Protein AF-A0A699RCR9-F1 (afdb_monomer)

Foldseek 3Di:
DEEDEAQVRCCVQQVDGPCVCVVVVVPPPPPPDDDPSVVVPPPADKDFDWDDDPVCVVVVPPYIYTPDMDSDPVVRVVVVVVPDDDPPPPPPDDDDDDDDDDDDDDD

Organism: Tanacetum cinerariifolium (NCBI:txid118510)

pLDDT: mean 73.93, std 22.34, range [32.69, 96.12]

Structure (mmCIF, N/CA/C/O backbone):
data_AF-A0A699RCR9-F1
#
_entry.id   AF-A0A699RCR9-F1
#
loop_
_atom_site.group_PDB
_atom_site.id
_atom_site.type_symbol
_atom_site.label_atom_id
_atom_site.label_alt_id
_atom_site.label_comp_id
_atom_site.label_asym_id
_atom_site.label_entity_id
_atom_site.label_seq_id
_atom_site.pdbx_PDB_ins_co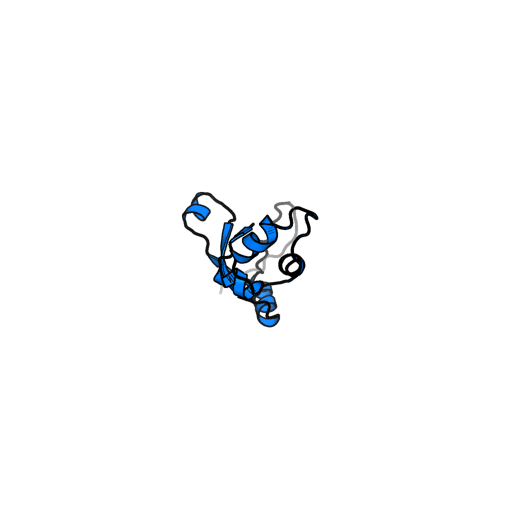de
_atom_site.Cartn_x
_atom_site.Cartn_y
_atom_site.Cartn_z
_atom_sit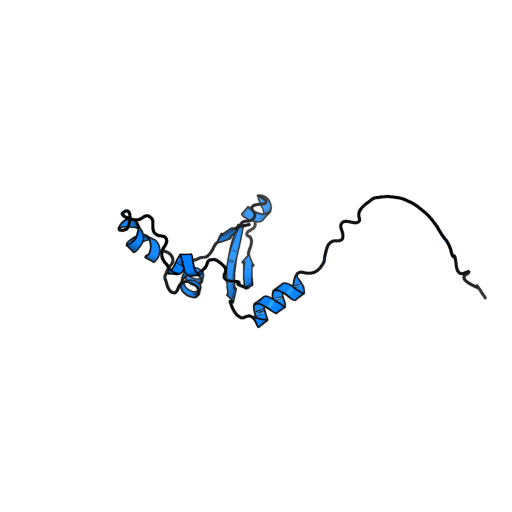e.occupancy
_atom_site.B_iso_or_equiv
_atom_site.auth_seq_id
_atom_site.auth_comp_id
_atom_site.auth_asym_id
_atom_site.auth_atom_id
_atom_site.pdbx_PDB_model_num
ATOM 1 N N . MET A 1 1 ? 12.680 2.308 4.485 1.00 81.31 1 MET A N 1
ATOM 2 C CA . MET A 1 1 ? 11.863 1.666 3.432 1.00 81.31 1 MET A CA 1
ATOM 3 C C . MET A 1 1 ? 10.592 2.474 3.284 1.00 81.31 1 MET A C 1
ATOM 5 O O . MET A 1 1 ? 10.076 2.919 4.304 1.00 81.31 1 MET A O 1
ATOM 9 N N . SER A 1 2 ? 10.122 2.694 2.062 1.00 91.31 2 SER A N 1
ATOM 10 C CA . SER A 1 2 ? 8.887 3.435 1.791 1.00 91.31 2 SER A CA 1
ATOM 11 C C . SER A 1 2 ? 7.931 2.610 0.936 1.00 91.31 2 SER A C 1
ATOM 13 O O . SER A 1 2 ? 8.348 1.797 0.109 1.00 91.31 2 SER A O 1
ATOM 15 N N . LEU A 1 3 ? 6.635 2.824 1.161 1.00 93.81 3 LEU A N 1
ATOM 16 C CA . LEU A 1 3 ? 5.557 2.229 0.385 1.00 93.81 3 LEU A CA 1
ATOM 17 C C . LEU A 1 3 ? 4.836 3.326 -0.396 1.00 93.81 3 LEU A C 1
ATOM 19 O O . LEU A 1 3 ? 4.471 4.357 0.166 1.00 93.81 3 LEU A O 1
ATOM 23 N N . SER A 1 4 ? 4.607 3.079 -1.678 1.00 93.19 4 SER A N 1
ATOM 24 C CA . SER A 1 4 ? 3.794 3.914 -2.553 1.00 93.19 4 SER A CA 1
ATOM 25 C C . SER A 1 4 ? 2.400 3.303 -2.663 1.00 93.19 4 SER A C 1
ATOM 27 O O . SER A 1 4 ? 2.248 2.166 -3.116 1.00 93.19 4 SER A O 1
ATOM 29 N N . LEU A 1 5 ? 1.389 4.056 -2.227 1.00 92.19 5 LEU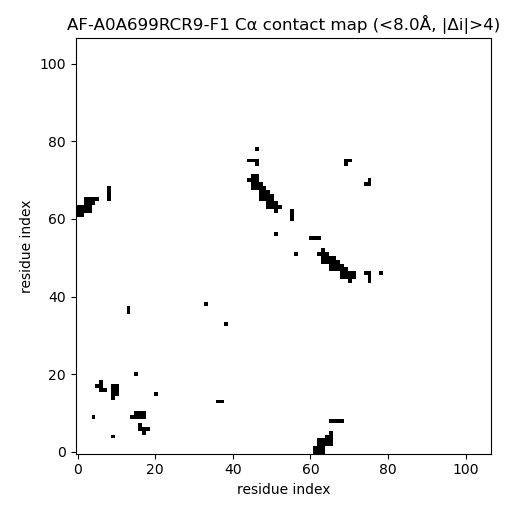 A N 1
ATOM 30 C CA . LEU A 1 5 ? -0.021 3.694 -2.357 1.00 92.19 5 LEU A CA 1
ATOM 31 C C . LEU A 1 5 ? -0.652 4.521 -3.478 1.00 92.19 5 LEU A C 1
ATOM 33 O O . LEU A 1 5 ? -0.497 5.743 -3.513 1.00 92.19 5 LEU A O 1
ATOM 37 N N . PHE A 1 6 ? -1.388 3.857 -4.365 1.00 91.00 6 PHE A N 1
ATOM 38 C CA . PHE A 1 6 ? -2.150 4.510 -5.424 1.00 91.00 6 PHE A CA 1
ATOM 39 C C . PHE A 1 6 ? -3.613 4.702 -5.019 1.00 91.00 6 PHE A C 1
ATOM 41 O O . PHE A 1 6 ? -4.041 4.313 -3.934 1.00 91.00 6 PHE A O 1
ATOM 48 N N . ASN A 1 7 ? -4.388 5.363 -5.880 1.00 91.00 7 ASN A N 1
ATOM 49 C CA . ASN A 1 7 ? -5.724 5.855 -5.550 1.00 91.00 7 ASN A CA 1
ATOM 50 C C . ASN A 1 7 ? -6.659 4.788 -4.960 1.00 91.00 7 ASN A C 1
ATOM 52 O O . ASN A 1 7 ? -7.349 5.067 -3.983 1.00 91.00 7 ASN A O 1
ATOM 56 N N . AS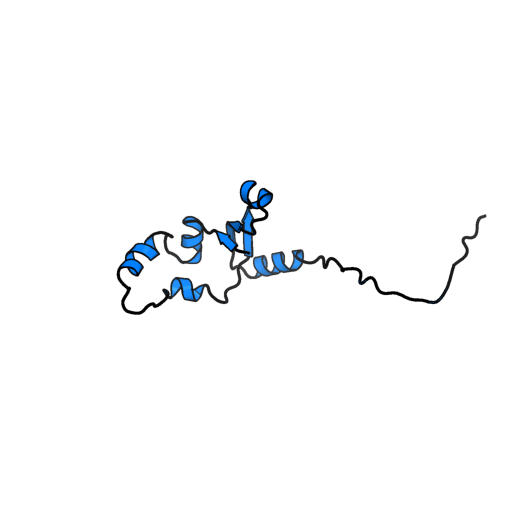N A 1 8 ? -6.659 3.584 -5.529 1.00 91.50 8 ASN A N 1
ATOM 57 C CA . ASN A 1 8 ? -7.508 2.485 -5.074 1.00 91.50 8 ASN A CA 1
ATOM 58 C C . ASN A 1 8 ? -7.115 2.025 -3.661 1.00 91.50 8 ASN A C 1
ATOM 60 O O . ASN A 1 8 ? -7.976 1.767 -2.821 1.00 91.50 8 ASN A O 1
ATOM 64 N N . GLU A 1 9 ? -5.817 2.013 -3.369 1.00 91.38 9 GLU A N 1
ATOM 65 C CA . GLU A 1 9 ? -5.268 1.538 -2.101 1.00 91.38 9 GLU A CA 1
ATOM 66 C C . GLU A 1 9 ? -5.517 2.578 -1.009 1.00 91.38 9 GLU A C 1
ATOM 68 O O . GLU A 1 9 ? -5.939 2.235 0.094 1.00 91.38 9 GLU A O 1
ATOM 73 N N . VAL A 1 10 ? -5.345 3.863 -1.336 1.00 89.75 10 VAL A N 1
ATOM 74 C CA . VAL A 1 10 ? -5.702 4.978 -0.448 1.00 89.75 10 VAL A CA 1
ATOM 75 C C . VAL A 1 10 ? -7.202 4.981 -0.165 1.00 89.75 10 VAL A C 1
ATOM 77 O O . VAL A 1 10 ? -7.607 5.119 0.988 1.00 89.75 10 VAL A O 1
ATOM 80 N N . GLN A 1 11 ? -8.036 4.764 -1.184 1.00 90.06 11 GLN A N 1
ATOM 81 C CA . GLN A 1 11 ? -9.484 4.697 -1.011 1.00 90.06 11 GLN A CA 1
ATOM 82 C C . GLN A 1 11 ? -9.899 3.534 -0.114 1.00 90.06 11 GLN A C 1
ATOM 84 O O . GLN A 1 11 ? -10.729 3.724 0.771 1.00 90.06 11 GLN A O 1
ATOM 89 N N . ALA A 1 12 ? -9.313 2.353 -0.299 1.00 89.00 12 ALA A N 1
ATOM 90 C CA . ALA A 1 12 ? -9.602 1.204 0.548 1.00 89.00 12 ALA A CA 1
ATOM 91 C C . ALA A 1 12 ? -9.131 1.412 1.999 1.00 89.00 12 ALA A C 1
ATOM 93 O O . ALA A 1 12 ? -9.751 0.886 2.919 1.00 89.00 12 ALA A O 1
ATOM 94 N N . MET A 1 13 ? -8.042 2.158 2.217 1.00 88.12 13 MET A N 1
ATOM 95 C CA . MET A 1 13 ? -7.439 2.332 3.544 1.00 88.12 13 MET A CA 1
ATOM 96 C C . MET A 1 13 ? -8.051 3.493 4.338 1.00 88.12 13 MET A C 1
ATOM 98 O O . MET A 1 13 ? -8.226 3.396 5.548 1.00 88.12 13 MET A O 1
ATOM 102 N N . VAL A 1 14 ? -8.369 4.592 3.656 1.00 86.19 14 VAL A N 1
ATOM 103 C CA . VAL A 1 14 ? -8.753 5.881 4.261 1.00 86.19 14 VAL A CA 1
ATOM 104 C C . VAL A 1 14 ? -10.206 6.249 3.920 1.00 86.19 14 VAL A C 1
ATOM 106 O O . VAL A 1 14 ? -10.740 7.242 4.406 1.00 86.19 14 VAL A O 1
ATOM 109 N N . GLY A 1 15 ? -10.873 5.478 3.054 1.00 85.00 15 GLY A N 1
ATOM 110 C CA . GLY A 1 15 ? -12.239 5.758 2.595 1.00 85.00 15 GLY A CA 1
ATOM 111 C C . GLY A 1 15 ? -12.351 6.983 1.680 1.00 85.00 15 GLY A C 1
ATOM 112 O O . GLY A 1 15 ? -13.455 7.451 1.403 1.00 85.00 15 GLY A O 1
ATOM 113 N N . ARG A 1 16 ? -11.221 7.534 1.217 1.00 82.00 16 ARG A N 1
ATOM 114 C CA . ARG A 1 16 ? -11.148 8.745 0.387 1.00 82.00 16 ARG A CA 1
ATOM 115 C C . ARG A 1 16 ? -10.208 8.542 -0.792 1.00 82.00 16 ARG A C 1
ATOM 117 O O . ARG A 1 16 ? -9.194 7.867 -0.672 1.00 82.00 16 ARG A O 1
ATOM 124 N N . PHE A 1 17 ? -10.510 9.177 -1.920 1.00 84.81 17 PHE A N 1
ATOM 125 C CA . PHE A 1 17 ? -9.600 9.160 -3.066 1.00 84.81 17 PHE A CA 1
ATOM 126 C C . PHE A 1 17 ? -8.338 9.976 -2.777 1.00 84.81 17 PHE A C 1
ATOM 128 O O . PHE A 1 17 ? -8.417 11.006 -2.111 1.00 84.81 17 PHE A O 1
ATOM 135 N N . ALA A 1 18 ? -7.193 9.587 -3.341 1.00 81.75 18 ALA A N 1
ATOM 136 C CA . ALA A 1 18 ? -5.895 10.207 -3.043 1.00 81.75 18 ALA A CA 1
ATOM 137 C C . ALA A 1 18 ? -5.827 11.713 -3.376 1.00 81.75 18 ALA A C 1
ATOM 139 O O . ALA A 1 18 ? -5.097 12.461 -2.734 1.00 81.75 18 ALA A O 1
ATOM 140 N N . TYR A 1 19 ? -6.633 12.181 -4.334 1.00 79.19 19 TYR A N 1
ATOM 141 C CA . TYR A 1 19 ? -6.700 13.595 -4.725 1.00 79.19 19 TYR A CA 1
ATOM 142 C C . TYR A 1 19 ? -7.657 14.440 -3.863 1.00 79.19 19 TYR A C 1
ATOM 144 O O . TYR A 1 19 ? -7.624 15.671 -3.913 1.00 79.19 19 TYR A O 1
ATOM 152 N N . GLN A 1 20 ? -8.562 13.811 -3.105 1.00 72.56 20 GLN A N 1
ATOM 153 C CA . GLN A 1 20 ? -9.542 14.513 -2.268 1.00 72.56 20 GLN A CA 1
ATOM 154 C C . GLN A 1 20 ? -8.918 15.232 -1.070 1.00 72.56 20 GLN A C 1
ATOM 156 O O . GLN A 1 20 ? -9.341 16.365 -0.818 1.00 72.56 20 GLN A O 1
ATOM 161 N N . PRO A 1 21 ? -7.925 14.642 -0.370 1.00 61.62 21 PRO A N 1
ATOM 162 C CA . PRO A 1 21 ? -7.056 15.353 0.547 1.00 61.62 21 PRO A CA 1
ATOM 163 C C . PRO A 1 21 ? -6.704 16.770 0.076 1.00 61.62 21 PRO A C 1
ATOM 165 O O . PRO A 1 21 ? -7.048 17.756 0.724 1.00 61.62 21 PRO A O 1
ATOM 168 N N . CYS A 1 22 ? -6.150 16.901 -1.127 1.00 58.69 22 CYS A N 1
ATOM 169 C CA . CYS A 1 22 ? -5.638 18.170 -1.642 1.00 58.69 22 CYS A CA 1
ATOM 170 C C . CYS A 1 22 ? -6.693 19.287 -1.733 1.00 58.69 22 CYS A C 1
ATOM 172 O O . CYS A 1 22 ? -6.375 20.447 -1.485 1.00 58.69 22 CYS A O 1
ATOM 174 N N . LYS A 1 23 ? -7.960 18.970 -2.044 1.00 57.81 23 LYS A N 1
ATOM 175 C CA . LYS A 1 23 ? -9.018 19.994 -2.183 1.00 57.81 23 LYS A CA 1
ATOM 176 C C . LYS A 1 23 ? -9.483 20.583 -0.852 1.00 57.81 23 LYS A C 1
ATOM 178 O O . LYS A 1 23 ? -9.937 21.726 -0.835 1.00 57.81 23 LYS A O 1
ATOM 183 N N . LYS A 1 24 ? -9.416 19.809 0.235 1.00 57.88 24 LYS A N 1
ATOM 184 C CA . LYS A 1 24 ? -9.745 20.294 1.582 1.00 57.88 24 LYS A CA 1
ATOM 185 C C . LYS A 1 24 ? -8.532 20.940 2.255 1.00 57.88 24 LYS A C 1
ATOM 187 O O . LYS A 1 24 ? -8.711 21.957 2.913 1.00 57.88 24 LYS A O 1
ATOM 192 N N . TYR A 1 25 ? -7.324 20.418 2.017 1.00 58.28 25 TYR A N 1
ATOM 193 C CA . TYR A 1 25 ? -6.110 20.879 2.701 1.00 58.28 25 TYR A CA 1
ATOM 194 C C . TYR A 1 25 ? -5.492 22.150 2.119 1.00 58.28 25 TYR A C 1
ATOM 196 O O . TYR A 1 25 ? -4.976 22.948 2.886 1.00 58.28 25 TYR A O 1
ATOM 204 N N . ALA A 1 26 ? -5.663 22.435 0.821 1.00 56.88 26 ALA A N 1
ATOM 205 C CA . ALA A 1 26 ? -5.241 23.723 0.249 1.00 56.88 26 ALA A CA 1
ATOM 206 C C . ALA A 1 26 ? -6.014 24.938 0.813 1.00 56.88 26 ALA A C 1
ATOM 208 O O . ALA A 1 26 ? -5.670 26.078 0.522 1.00 56.88 26 ALA A O 1
ATOM 209 N N . LYS A 1 27 ? -7.098 24.705 1.572 1.00 55.22 27 LYS A N 1
ATOM 210 C CA . LYS A 1 27 ? -7.930 25.751 2.190 1.00 55.22 27 LYS A CA 1
ATOM 211 C C . LYS A 1 27 ? -7.820 25.801 3.718 1.00 55.22 27 LYS A C 1
ATOM 213 O O . LYS A 1 27 ? -8.381 26.713 4.313 1.00 55.22 27 LYS A O 1
ATOM 218 N N . SER A 1 28 ? -7.135 24.844 4.346 1.00 53.66 28 SER A N 1
ATOM 219 C CA . SER A 1 28 ? -6.984 24.735 5.805 1.00 53.66 28 SER A CA 1
ATOM 220 C C . SER A 1 28 ? -5.556 25.067 6.254 1.00 53.66 28 SER A C 1
ATOM 222 O O . SER A 1 28 ? -5.014 24.423 7.147 1.00 53.66 28 SER A O 1
ATOM 224 N N . GLU A 1 29 ? -4.952 26.080 5.631 1.00 52.22 29 GLU A N 1
ATOM 225 C CA . GLU A 1 29 ? -3.645 26.651 5.998 1.00 52.22 29 GLU A CA 1
ATOM 226 C C . GLU A 1 29 ? -3.660 27.357 7.372 1.00 52.22 29 GLU A C 1
ATOM 228 O O . GLU A 1 29 ? -2.642 27.890 7.796 1.00 52.22 29 GLU A O 1
ATOM 233 N N . SER A 1 30 ? -4.791 27.394 8.091 1.00 54.97 30 SER A N 1
ATOM 234 C CA . SER A 1 30 ? -4.881 28.153 9.342 1.00 54.97 30 SER A CA 1
ATOM 235 C C . SER A 1 30 ? -4.370 27.419 10.585 1.00 54.97 30 SER A C 1
ATOM 237 O O . SER A 1 30 ? -4.020 28.104 11.532 1.00 54.97 30 SER A O 1
ATOM 239 N N . ASP A 1 31 ? -4.285 26.079 10.602 1.00 58.84 31 ASP A N 1
ATOM 240 C CA . ASP A 1 31 ? -3.947 25.343 11.843 1.00 58.84 31 ASP A CA 1
ATOM 241 C C . ASP A 1 31 ? -2.918 24.208 11.697 1.00 58.84 31 ASP A C 1
ATOM 243 O O . ASP A 1 31 ? -2.606 23.536 12.679 1.00 58.84 31 ASP A O 1
ATOM 247 N N . GLY A 1 32 ? -2.387 23.940 10.496 1.00 62.78 32 GLY A N 1
ATOM 248 C CA . GLY A 1 32 ? -1.379 22.882 10.295 1.00 62.78 32 GLY A CA 1
ATOM 249 C C . GLY A 1 32 ? -1.827 21.471 10.721 1.00 62.78 32 GLY A C 1
ATOM 250 O O . GLY A 1 32 ? -0.999 20.571 10.868 1.00 62.78 32 GLY A O 1
ATOM 251 N N . SER A 1 33 ? -3.127 21.264 10.949 1.00 67.88 33 SER A N 1
ATOM 252 C CA . SER A 1 33 ? -3.654 20.017 11.488 1.00 67.88 33 SER A CA 1
ATOM 253 C C . SER A 1 33 ? -3.690 18.931 10.413 1.00 67.88 33 SER A C 1
ATOM 255 O O . SER A 1 33 ? -4.283 19.081 9.342 1.00 67.88 33 SER A O 1
ATOM 257 N N . ILE A 1 34 ? -3.035 17.805 10.706 1.00 73.38 34 ILE A N 1
ATOM 258 C CA . ILE A 1 34 ? -3.094 16.613 9.862 1.00 73.38 34 ILE A CA 1
ATOM 259 C C . ILE A 1 34 ? -4.504 16.021 9.992 1.00 73.38 34 ILE A C 1
ATOM 261 O O . ILE A 1 34 ? -4.981 15.816 11.113 1.00 73.38 34 ILE A O 1
ATOM 265 N N . PRO A 1 35 ? -5.186 15.720 8.877 1.00 75.25 35 PRO A N 1
ATOM 266 C CA . PRO A 1 35 ? -6.513 15.119 8.913 1.00 75.25 35 PRO A CA 1
ATOM 267 C C . PRO A 1 35 ? -6.569 13.831 9.723 1.00 75.25 35 PRO A C 1
ATOM 269 O O . PRO A 1 35 ? -5.691 12.969 9.630 1.00 75.25 35 PRO A O 1
ATOM 272 N N . THR A 1 36 ? -7.661 13.685 10.471 1.00 81.12 36 THR A N 1
ATOM 273 C CA . THR A 1 36 ? -7.890 12.543 11.362 1.00 81.12 36 THR A CA 1
ATOM 274 C C . THR A 1 36 ? -7.792 11.214 10.632 1.00 81.12 36 THR A C 1
ATOM 276 O O . THR A 1 36 ? -7.281 10.258 11.197 1.00 81.12 36 THR A O 1
ATOM 279 N N . GLU A 1 37 ? -8.184 11.138 9.361 1.00 81.12 37 GLU A N 1
ATOM 280 C CA . GLU A 1 37 ? -8.108 9.895 8.600 1.00 81.12 37 GLU A CA 1
ATOM 281 C C . GLU A 1 37 ? -6.667 9.451 8.316 1.00 81.12 37 GLU A C 1
ATOM 283 O O . GLU A 1 37 ? -6.416 8.253 8.245 1.00 81.12 37 GLU A O 1
ATOM 288 N N . ILE A 1 38 ? -5.718 10.389 8.203 1.00 82.12 38 ILE A N 1
ATOM 289 C CA . ILE A 1 38 ? -4.285 10.080 8.078 1.00 82.12 38 ILE A CA 1
ATOM 290 C C . ILE A 1 38 ? -3.685 9.803 9.456 1.00 82.12 38 ILE A C 1
ATOM 292 O O . ILE A 1 38 ? -2.948 8.832 9.619 1.00 82.12 38 ILE A O 1
ATOM 296 N N . THR A 1 39 ? -4.042 10.602 10.463 1.00 85.31 39 THR A N 1
ATOM 297 C CA . THR A 1 39 ? -3.607 10.395 11.853 1.00 85.31 39 THR A CA 1
ATOM 298 C C . THR A 1 39 ? -4.029 9.019 12.372 1.00 85.31 39 THR A C 1
ATOM 300 O O . THR A 1 39 ? -3.241 8.335 13.019 1.00 85.31 39 THR A O 1
ATOM 303 N N . ASN A 1 40 ? -5.223 8.555 12.004 1.00 86.19 40 ASN A N 1
ATOM 304 C CA . ASN A 1 40 ? -5.745 7.242 12.371 1.00 86.19 40 ASN A CA 1
ATOM 305 C C . ASN A 1 40 ? -4.984 6.081 11.722 1.00 86.19 40 ASN A C 1
ATOM 307 O O . ASN A 1 40 ? -5.190 4.943 12.120 1.00 86.19 40 ASN A O 1
ATOM 311 N N . LEU A 1 41 ? -4.114 6.310 10.734 1.00 88.12 41 LEU A N 1
ATOM 312 C CA . LEU A 1 41 ? -3.254 5.250 10.193 1.00 88.12 41 LEU A CA 1
ATOM 313 C C . LEU A 1 41 ? -2.057 4.962 11.104 1.00 88.12 41 LEU A C 1
ATOM 315 O O . LEU A 1 41 ? -1.484 3.873 11.039 1.00 88.12 41 LEU A O 1
ATOM 319 N N . ILE A 1 42 ? -1.677 5.920 11.951 1.00 88.94 42 ILE A N 1
ATOM 320 C CA . ILE A 1 42 ? -0.502 5.821 12.813 1.00 88.94 42 ILE A CA 1
ATOM 321 C C . ILE A 1 42 ? -0.748 4.758 13.890 1.00 88.94 42 ILE A C 1
ATOM 323 O O . ILE A 1 42 ? -1.800 4.710 14.519 1.00 88.94 42 ILE A O 1
ATOM 327 N N . GLY A 1 43 ? 0.238 3.883 14.097 1.00 89.50 43 GLY A N 1
ATOM 328 C CA . GLY A 1 43 ? 0.172 2.808 15.093 1.00 89.50 43 GLY A CA 1
ATOM 329 C C . GLY A 1 43 ? -0.599 1.561 14.645 1.00 89.50 43 GLY A C 1
ATOM 330 O O . GLY A 1 43 ? -0.545 0.540 15.331 1.00 89.50 43 GLY A O 1
ATOM 331 N N . ASN A 1 44 ? -1.253 1.595 13.481 1.00 92.38 44 ASN A N 1
ATOM 332 C CA . ASN A 1 44 ? -1.960 0.438 12.945 1.00 92.38 44 ASN A CA 1
ATOM 333 C C . ASN A 1 44 ? -1.029 -0.536 12.216 1.00 92.38 44 ASN A C 1
ATOM 335 O O . ASN A 1 44 ? -0.054 -0.152 11.568 1.00 92.38 44 ASN A O 1
ATOM 339 N N . LYS A 1 45 ? -1.359 -1.829 12.310 1.00 92.94 45 LYS A N 1
ATOM 340 C CA . LYS A 1 45 ? -0.632 -2.913 11.642 1.00 92.94 45 LYS A CA 1
ATOM 341 C C . LYS A 1 45 ? -1.395 -3.388 10.415 1.00 92.94 45 LYS A C 1
ATOM 343 O O . LYS A 1 45 ? -2.597 -3.628 10.480 1.00 92.94 45 LYS A O 1
ATOM 348 N N . TYR A 1 46 ? -0.658 -3.593 9.333 1.00 94.19 46 TYR A N 1
ATOM 349 C CA . TYR A 1 46 ? -1.179 -4.091 8.068 1.00 94.19 46 TYR A CA 1
ATOM 350 C C . TYR A 1 46 ? -0.199 -5.097 7.468 1.00 94.19 46 TYR A C 1
ATOM 352 O O . TYR A 1 46 ? 1.017 -4.953 7.602 1.00 94.19 46 TYR A O 1
ATOM 360 N N . ALA A 1 47 ? -0.733 -6.100 6.780 1.00 95.19 47 ALA A N 1
ATOM 361 C CA . ALA A 1 47 ? 0.030 -6.943 5.872 1.00 95.19 47 ALA A CA 1
ATOM 362 C C . ALA A 1 47 ? -0.022 -6.327 4.471 1.00 95.19 47 ALA A C 1
ATOM 364 O O . ALA A 1 47 ? -1.107 -5.990 3.995 1.00 95.19 47 ALA A O 1
ATOM 365 N N . PHE A 1 48 ? 1.126 -6.208 3.804 1.00 95.06 48 PHE A N 1
ATOM 366 C CA . PHE A 1 48 ? 1.228 -5.614 2.472 1.00 95.06 48 PHE A CA 1
ATOM 367 C C . PHE A 1 48 ? 1.757 -6.629 1.465 1.00 95.06 48 PHE A C 1
ATOM 369 O O . PHE A 1 48 ? 2.827 -7.205 1.651 1.00 95.06 48 PHE A O 1
ATOM 376 N N . LYS A 1 49 ? 1.034 -6.801 0.357 1.00 94.81 49 LYS A N 1
ATOM 377 C CA . LYS A 1 49 ? 1.589 -7.384 -0.863 1.00 94.81 49 LYS A CA 1
ATOM 378 C C . LYS A 1 49 ? 2.183 -6.246 -1.679 1.00 94.81 49 LYS A C 1
ATOM 380 O O . LYS A 1 49 ? 1.453 -5.339 -2.084 1.00 94.81 49 LYS A O 1
ATOM 385 N N . VAL A 1 50 ? 3.482 -6.314 -1.934 1.00 95.12 50 VAL A N 1
ATOM 386 C CA . VAL A 1 50 ? 4.224 -5.250 -2.614 1.00 95.12 50 VAL A CA 1
ATOM 387 C C . VAL A 1 50 ? 4.896 -5.748 -3.889 1.00 95.12 50 VAL A C 1
ATOM 389 O O . VAL A 1 50 ? 5.168 -6.939 -4.029 1.00 95.12 50 VAL A O 1
ATOM 392 N N . ALA A 1 51 ? 5.163 -4.825 -4.805 1.00 94.69 51 ALA A N 1
ATOM 393 C CA . ALA A 1 51 ? 6.027 -5.010 -5.961 1.00 94.69 51 ALA A CA 1
ATOM 394 C C . ALA A 1 51 ? 7.162 -3.984 -5.924 1.00 94.69 51 ALA A C 1
ATOM 396 O O . ALA A 1 51 ? 6.990 -2.870 -5.427 1.00 94.69 51 ALA A O 1
ATOM 397 N N . ILE A 1 52 ? 8.310 -4.354 -6.477 1.00 94.31 52 ILE A N 1
ATOM 398 C CA . ILE A 1 52 ? 9.415 -3.442 -6.762 1.00 94.31 52 ILE A CA 1
ATOM 399 C C . ILE A 1 52 ? 9.667 -3.488 -8.266 1.00 94.31 52 ILE A C 1
ATOM 401 O O . ILE A 1 52 ? 9.638 -4.564 -8.860 1.00 94.31 52 ILE A O 1
ATOM 405 N N . ASP A 1 53 ? 9.840 -2.326 -8.885 1.00 93.69 53 ASP A N 1
ATOM 406 C CA . ASP A 1 53 ? 10.156 -2.245 -10.309 1.00 93.69 53 ASP A CA 1
ATOM 407 C C . ASP A 1 53 ? 11.665 -2.367 -10.564 1.00 93.69 53 ASP A C 1
ATOM 409 O O . ASP A 1 53 ? 12.500 -2.133 -9.684 1.00 93.69 53 ASP A O 1
ATOM 413 N N . ASP A 1 54 ? 12.019 -2.712 -11.802 1.00 95.50 54 ASP A N 1
ATOM 414 C CA . ASP A 1 54 ? 13.409 -2.907 -12.218 1.00 95.50 54 ASP A CA 1
ATOM 415 C C . ASP A 1 54 ? 14.271 -1.659 -12.021 1.00 95.50 54 ASP A C 1
ATOM 417 O O . ASP A 1 54 ? 15.476 -1.771 -11.796 1.00 95.50 54 ASP A O 1
ATOM 421 N N . TYR A 1 55 ? 13.684 -0.464 -12.132 1.00 94.12 55 TYR A N 1
ATOM 422 C CA . TYR A 1 55 ? 14.413 0.783 -11.938 1.00 94.12 55 TYR A CA 1
ATOM 423 C C . TYR A 1 55 ? 14.859 0.916 -10.478 1.00 94.12 55 TYR A C 1
ATOM 425 O O . T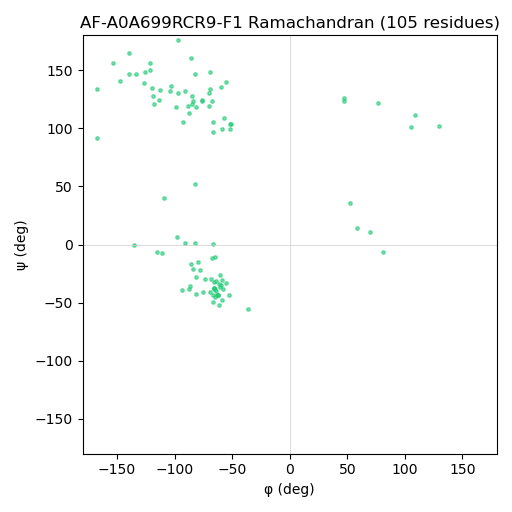YR A 1 55 ? 16.043 1.135 -10.209 1.00 94.12 55 TYR A O 1
ATOM 433 N N . ASN A 1 56 ? 13.938 0.704 -9.540 1.00 90.62 56 ASN A N 1
ATOM 434 C CA . ASN A 1 56 ? 14.178 0.750 -8.106 1.00 90.62 56 ASN A CA 1
ATOM 435 C C . ASN A 1 56 ? 15.118 -0.374 -7.656 1.00 90.62 56 ASN A C 1
ATOM 437 O O . ASN A 1 56 ? 16.015 -0.111 -6.857 1.00 90.62 56 ASN A O 1
ATOM 441 N N . VAL A 1 57 ? 15.018 -1.577 -8.235 1.00 93.12 57 VAL A N 1
ATOM 442 C CA . VAL A 1 57 ? 16.002 -2.654 -8.005 1.00 93.12 57 VAL A CA 1
ATOM 443 C C . VAL A 1 57 ? 17.396 -2.232 -8.474 1.00 93.12 57 VAL A C 1
ATOM 445 O O . VAL A 1 57 ? 18.347 -2.288 -7.696 1.00 93.12 57 VAL A O 1
ATOM 448 N N . LYS A 1 58 ? 17.536 -1.763 -9.723 1.00 95.81 58 LYS A N 1
ATOM 449 C CA . LYS A 1 58 ? 18.835 -1.363 -10.303 1.00 95.81 58 LYS A CA 1
ATOM 450 C C . LYS A 1 58 ? 19.491 -0.215 -9.543 1.00 95.81 58 LYS A C 1
ATOM 452 O O . LYS A 1 58 ? 20.714 -0.144 -9.472 1.00 95.81 58 LYS A O 1
ATOM 457 N N . LYS A 1 59 ? 18.685 0.702 -9.010 1.00 94.25 59 LYS A N 1
ATOM 458 C CA . LYS A 1 59 ? 19.145 1.854 -8.226 1.00 94.25 59 LYS A CA 1
ATOM 459 C C . LYS A 1 59 ? 19.220 1.575 -6.725 1.00 94.25 59 LYS A C 1
ATOM 461 O O . LYS A 1 59 ? 19.586 2.481 -5.984 1.00 94.25 59 LYS A O 1
ATOM 466 N N . LEU A 1 60 ? 18.906 0.351 -6.290 1.00 90.25 60 LEU A N 1
ATOM 467 C CA . LEU A 1 60 ? 18.865 -0.057 -4.882 1.00 90.25 60 LEU A CA 1
ATOM 468 C C . LEU A 1 60 ? 18.000 0.881 -4.022 1.00 90.25 60 LEU A C 1
ATOM 470 O O . LEU A 1 60 ? 18.308 1.161 -2.864 1.00 90.25 60 LEU A O 1
ATOM 474 N N . LEU A 1 61 ? 16.908 1.382 -4.601 1.00 89.62 61 LEU A N 1
ATOM 475 C CA . LEU A 1 61 ? 15.967 2.259 -3.923 1.00 89.62 61 LEU A CA 1
ATOM 476 C C . LEU A 1 61 ? 14.978 1.401 -3.124 1.00 89.62 61 LEU A C 1
ATOM 478 O O . LEU A 1 61 ? 14.289 0.565 -3.708 1.00 89.62 61 LEU A O 1
ATOM 482 N N . PRO A 1 62 ? 14.850 1.599 -1.799 1.00 91.69 62 PRO A N 1
ATOM 483 C CA . PRO A 1 62 ? 13.951 0.815 -0.954 1.00 91.69 62 PRO A CA 1
ATOM 484 C C . PRO A 1 62 ? 12.509 1.346 -1.035 1.00 91.69 62 PRO A C 1
ATOM 486 O O . PRO A 1 62 ? 11.901 1.655 -0.003 1.00 91.69 62 PRO A O 1
ATOM 489 N N . VAL A 1 63 ? 12.004 1.490 -2.263 1.00 92.19 63 VAL A N 1
ATOM 490 C CA . VAL A 1 63 ? 10.680 2.015 -2.611 1.00 92.19 63 VAL A CA 1
ATOM 491 C C . VAL A 1 63 ? 9.867 0.884 -3.224 1.00 92.19 63 VAL A C 1
ATOM 493 O O . VAL A 1 63 ? 10.288 0.272 -4.204 1.00 92.19 63 VAL A O 1
ATOM 496 N N . PHE A 1 64 ? 8.698 0.610 -2.651 1.00 94.44 64 PHE A N 1
ATOM 497 C CA . PHE A 1 64 ? 7.843 -0.487 -3.092 1.00 94.44 64 PHE A CA 1
ATOM 498 C C . PHE A 1 64 ? 6.433 0.002 -3.390 1.00 94.44 64 PHE A C 1
ATOM 500 O O . PHE A 1 64 ? 5.852 0.774 -2.632 1.00 94.44 64 PHE A O 1
ATOM 507 N N . THR A 1 65 ? 5.849 -0.503 -4.467 1.00 95.12 65 THR A N 1
ATOM 508 C CA . THR A 1 65 ? 4.451 -0.259 -4.816 1.00 95.12 65 THR A CA 1
ATOM 509 C C . THR A 1 65 ? 3.552 -1.245 -4.083 1.00 95.12 65 THR A C 1
ATOM 511 O O . THR A 1 65 ? 3.755 -2.457 -4.170 1.00 95.12 65 THR A O 1
ATOM 514 N N . VAL A 1 66 ? 2.531 -0.750 -3.383 1.00 96.12 66 VAL A N 1
ATOM 515 C CA . VAL A 1 66 ? 1.510 -1.602 -2.762 1.00 96.12 66 VAL A CA 1
ATOM 516 C C . VAL A 1 66 ? 0.553 -2.108 -3.837 1.00 96.12 66 VAL A C 1
ATOM 518 O O . VAL A 1 66 ? -0.063 -1.320 -4.543 1.00 96.12 66 VAL A O 1
ATOM 521 N N . LEU A 1 67 ? 0.414 -3.431 -3.942 1.00 94.50 67 LEU A N 1
ATOM 522 C CA . LEU A 1 67 ? -0.569 -4.074 -4.821 1.00 94.50 67 LEU A CA 1
ATOM 523 C C . LEU A 1 67 ? -1.868 -4.394 -4.078 1.00 94.50 67 LEU A C 1
ATOM 525 O O . LEU A 1 67 ? -2.951 -4.313 -4.647 1.00 94.50 67 LEU A O 1
ATOM 529 N N . ARG A 1 68 ? -1.747 -4.838 -2.820 1.00 93.94 68 ARG A N 1
ATOM 530 C CA . ARG A 1 68 ? -2.858 -5.140 -1.905 1.00 93.94 68 ARG A CA 1
ATOM 531 C C . ARG A 1 68 ? -2.399 -4.983 -0.462 1.00 93.94 68 ARG A C 1
ATOM 533 O O . ARG A 1 68 ? -1.219 -5.163 -0.164 1.00 93.94 68 ARG A O 1
ATOM 540 N N . PHE A 1 69 ? -3.343 -4.745 0.439 1.00 95.19 69 PHE A N 1
ATOM 541 C CA . PHE A 1 69 ? -3.095 -4.771 1.875 1.00 95.19 69 PHE A CA 1
ATOM 542 C C . PHE A 1 69 ? -4.252 -5.434 2.626 1.00 95.19 69 PHE A C 1
ATOM 544 O O . PHE A 1 69 ? -5.335 -5.630 2.076 1.00 95.19 69 PHE A O 1
ATOM 551 N N . SER A 1 70 ? -4.008 -5.799 3.882 1.00 94.62 70 SER A N 1
ATOM 552 C CA . SER A 1 70 ? -5.029 -6.320 4.787 1.00 94.62 70 SER A CA 1
ATOM 553 C C . SER A 1 70 ? -4.740 -5.910 6.227 1.00 94.62 70 SER A C 1
ATOM 555 O O . SER A 1 70 ? -3.588 -5.931 6.660 1.00 94.62 70 SER A O 1
ATOM 557 N N . ASN A 1 71 ? -5.791 -5.568 6.972 1.00 93.81 71 ASN A N 1
ATOM 558 C CA . ASN A 1 71 ? -5.767 -5.394 8.427 1.00 93.81 71 ASN A CA 1
ATOM 559 C C . ASN A 1 71 ? -6.282 -6.640 9.177 1.00 93.81 71 ASN A C 1
ATOM 561 O O . ASN A 1 71 ? -6.442 -6.604 10.397 1.00 93.81 71 ASN A O 1
ATOM 565 N N . ASN A 1 72 ? -6.553 -7.745 8.471 1.00 95.19 72 ASN A N 1
ATOM 566 C CA . ASN A 1 72 ? -7.002 -8.988 9.089 1.00 95.19 72 ASN A CA 1
ATOM 567 C C . ASN A 1 72 ? -5.872 -9.595 9.938 1.00 95.19 72 ASN A C 1
ATOM 569 O O . ASN A 1 72 ? -4.779 -9.881 9.442 1.00 95.19 72 ASN A O 1
ATOM 573 N N . ARG A 1 73 ? -6.163 -9.823 11.221 1.00 94.00 73 ARG A N 1
ATOM 574 C CA . ARG A 1 73 ? -5.204 -10.320 12.213 1.00 94.00 73 ARG A CA 1
ATOM 575 C C . ARG A 1 73 ? -4.622 -11.692 11.866 1.00 94.00 73 ARG A C 1
ATOM 577 O O . ARG A 1 73 ? -3.441 -11.911 12.114 1.00 94.00 73 ARG A O 1
ATOM 584 N N . GLU A 1 74 ? -5.407 -12.592 11.282 1.00 94.56 74 GLU A N 1
ATOM 585 C CA . GLU A 1 74 ? -4.939 -13.923 10.873 1.00 94.56 74 GLU A CA 1
ATOM 586 C C . GLU A 1 74 ? -3.914 -13.820 9.740 1.00 94.56 74 GLU A C 1
ATOM 588 O O . GLU A 1 74 ? -2.853 -14.439 9.803 1.00 94.56 74 GLU A O 1
ATOM 593 N N . ILE A 1 75 ? -4.178 -12.955 8.755 1.00 94.50 75 ILE A N 1
ATOM 594 C CA . ILE A 1 75 ? -3.258 -12.701 7.636 1.00 94.50 75 ILE A CA 1
ATOM 595 C C . ILE A 1 75 ? -1.966 -12.055 8.146 1.00 94.50 75 ILE A C 1
ATOM 597 O O . ILE A 1 75 ? -0.875 -12.484 7.775 1.00 94.50 75 ILE A O 1
ATOM 601 N N . ILE A 1 76 ? -2.071 -11.058 9.030 1.00 95.06 76 ILE A N 1
ATOM 602 C CA . ILE A 1 76 ? -0.906 -10.402 9.643 1.00 95.06 76 ILE A CA 1
ATOM 603 C C . ILE A 1 76 ? -0.043 -11.425 10.394 1.00 95.06 76 ILE A C 1
ATOM 605 O O . ILE A 1 76 ? 1.171 -11.461 10.200 1.00 95.06 76 ILE A O 1
ATOM 609 N N . ASN A 1 77 ? -0.657 -12.280 11.213 1.00 93.12 77 ASN A N 1
ATOM 610 C CA . ASN A 1 77 ? 0.062 -13.304 11.970 1.00 93.12 77 ASN A CA 1
ATOM 611 C C . ASN A 1 77 ? 0.720 -14.348 11.057 1.00 93.12 77 ASN A C 1
ATOM 613 O O . ASN A 1 77 ? 1.848 -14.759 11.320 1.00 93.12 77 ASN A O 1
ATOM 617 N N . SER A 1 78 ? 0.051 -14.743 9.970 1.00 92.69 78 SER A N 1
ATOM 618 C CA . SER A 1 78 ? 0.608 -15.676 8.986 1.00 92.69 78 SER A CA 1
ATOM 619 C C . SER A 1 78 ? 1.858 -15.111 8.300 1.00 92.69 78 SER A C 1
ATOM 621 O O . SER A 1 78 ? 2.862 -15.811 8.199 1.00 92.69 78 SER A O 1
ATOM 623 N N . VAL A 1 79 ? 1.848 -13.832 7.906 1.00 87.56 79 VAL A N 1
ATOM 624 C CA . VAL A 1 79 ? 3.022 -13.180 7.292 1.00 87.56 79 VAL A CA 1
ATOM 625 C C . VAL A 1 79 ? 4.187 -13.070 8.281 1.00 87.56 79 VAL A C 1
ATOM 627 O O . VAL A 1 79 ? 5.335 -13.286 7.897 1.00 87.56 79 VAL A O 1
ATOM 630 N N . LEU A 1 80 ? 3.905 -12.779 9.556 1.00 81.12 80 LEU A N 1
ATOM 631 C CA . LEU A 1 80 ? 4.931 -12.728 10.604 1.00 81.12 80 LEU A CA 1
ATOM 632 C C . LEU A 1 80 ? 5.588 -14.095 10.839 1.00 81.12 80 LEU A C 1
ATOM 634 O O . LEU A 1 80 ? 6.806 -14.161 10.994 1.00 81.12 80 LEU A O 1
ATOM 638 N N . ALA A 1 81 ? 4.806 -15.177 10.822 1.00 70.69 81 ALA A N 1
ATOM 639 C CA . ALA A 1 81 ? 5.320 -16.536 10.984 1.00 70.69 81 ALA A CA 1
ATOM 640 C C . ALA A 1 81 ? 6.254 -16.959 9.833 1.00 70.69 81 ALA A C 1
ATOM 642 O O . ALA A 1 81 ? 7.207 -17.697 10.057 1.00 70.69 81 ALA A O 1
ATOM 643 N N . CYS A 1 82 ? 6.028 -16.458 8.615 1.00 59.19 82 CYS A N 1
ATOM 644 C CA . CYS A 1 82 ? 6.881 -16.748 7.457 1.00 59.19 82 CYS A CA 1
ATOM 645 C C . CYS A 1 82 ? 8.186 -15.929 7.408 1.00 59.19 82 CYS A C 1
ATOM 647 O O . CYS A 1 82 ? 9.081 -16.268 6.639 1.00 59.19 82 CYS A O 1
ATOM 649 N N . ALA A 1 83 ? 8.318 -14.854 8.194 1.00 59.38 83 ALA A N 1
ATOM 650 C CA . ALA A 1 83 ? 9.461 -13.936 8.127 1.00 59.38 83 ALA A CA 1
ATOM 651 C C . ALA A 1 83 ? 10.713 -14.402 8.905 1.00 59.38 83 ALA A C 1
ATOM 653 O O . ALA A 1 83 ? 11.715 -13.690 8.916 1.00 59.38 83 ALA A O 1
ATOM 654 N N . THR A 1 84 ? 10.693 -15.580 9.543 1.00 49.75 84 THR A N 1
ATOM 655 C CA . THR A 1 84 ? 11.907 -16.202 10.107 1.00 49.75 84 THR A CA 1
ATOM 656 C C . THR A 1 84 ? 12.517 -17.153 9.075 1.00 49.75 84 THR A C 1
ATOM 658 O O . THR A 1 84 ? 11.999 -18.239 8.833 1.00 49.75 84 THR A O 1
ATOM 661 N N . PRO A 1 85 ? 13.632 -16.740 8.453 1.00 44.69 85 PRO A N 1
ATOM 662 C CA . PRO A 1 85 ? 14.914 -17.238 8.934 1.00 44.69 85 PRO A CA 1
ATOM 663 C C . PRO A 1 85 ? 15.785 -16.090 9.438 1.00 44.69 85 PRO A C 1
ATOM 665 O O . PRO A 1 85 ? 16.164 -15.186 8.692 1.00 44.69 85 PRO A O 1
ATOM 668 N N . ILE A 1 86 ? 16.163 -16.174 10.714 1.00 47.09 86 ILE A N 1
ATOM 669 C CA . ILE A 1 86 ? 17.357 -15.507 11.227 1.00 47.09 86 ILE A CA 1
ATOM 670 C C . ILE A 1 86 ? 18.508 -16.027 10.367 1.00 47.09 86 ILE A C 1
ATOM 672 O O . ILE A 1 86 ? 18.888 -17.192 10.473 1.00 47.09 86 ILE A O 1
ATOM 676 N N . LYS A 1 87 ? 19.061 -15.187 9.489 1.00 40.66 87 LYS A N 1
ATOM 677 C CA . LYS A 1 87 ? 20.421 -15.417 9.018 1.00 40.66 87 LYS A CA 1
ATOM 678 C C . LYS A 1 87 ? 21.273 -15.204 10.257 1.00 40.66 87 LYS A C 1
ATOM 680 O O . LYS A 1 87 ? 21.526 -14.064 10.641 1.00 40.66 87 LYS A O 1
ATOM 685 N N . THR A 1 88 ? 21.611 -16.299 10.931 1.00 34.00 88 THR A N 1
ATOM 686 C CA . THR A 1 88 ? 22.666 -16.333 11.931 1.00 34.00 88 THR A CA 1
ATOM 687 C C . THR A 1 88 ? 23.854 -15.708 11.223 1.00 34.00 88 THR A C 1
ATOM 689 O O . THR A 1 88 ? 24.440 -16.301 10.317 1.00 34.00 88 THR A O 1
ATOM 692 N N . PHE A 1 89 ? 24.152 -14.452 11.544 1.00 36.84 89 PHE A N 1
ATOM 693 C CA . PHE A 1 89 ? 25.511 -13.988 11.410 1.00 36.84 89 PHE A CA 1
ATOM 694 C C . PHE A 1 89 ? 26.267 -14.940 12.318 1.00 36.84 89 PHE A C 1
ATOM 696 O O . PHE A 1 89 ? 26.160 -14.845 13.537 1.00 36.84 89 PHE A O 1
ATOM 703 N N . CYS A 1 90 ? 26.883 -15.956 11.712 1.00 33.62 90 CYS A N 1
ATOM 704 C CA . CYS A 1 90 ? 27.930 -16.716 12.350 1.00 33.62 90 CYS A CA 1
ATOM 705 C C . CYS A 1 90 ? 28.915 -15.659 12.832 1.00 33.62 90 CYS A C 1
ATOM 707 O O . CYS A 1 90 ? 29.651 -15.074 12.037 1.00 33.62 90 CYS A O 1
ATOM 709 N N . SER A 1 91 ? 28.814 -15.347 14.119 1.00 34.78 91 SER A N 1
ATOM 710 C CA . SER A 1 91 ? 29.849 -14.707 14.893 1.00 34.78 91 SER A CA 1
ATOM 711 C C . SER A 1 91 ? 31.091 -15.549 14.669 1.00 34.78 91 SER A C 1
ATOM 713 O O . SER A 1 91 ? 31.200 -16.683 15.134 1.00 34.78 91 SER A O 1
ATOM 715 N N . HIS A 1 92 ? 31.968 -15.017 13.833 1.00 40.16 92 HIS A N 1
ATOM 716 C CA . HIS A 1 92 ? 33.360 -15.382 13.842 1.00 40.16 92 HIS A CA 1
ATOM 717 C C . HIS A 1 92 ? 33.890 -14.856 15.172 1.00 40.16 92 HIS A C 1
ATOM 719 O O . HIS A 1 92 ? 33.948 -13.645 15.313 1.00 40.16 92 HIS A O 1
ATOM 725 N N . ASP A 1 93 ? 34.124 -15.746 16.137 1.00 32.69 93 ASP A N 1
ATOM 726 C CA . ASP A 1 93 ? 35.069 -15.579 17.248 1.00 32.69 93 ASP A CA 1
ATOM 727 C C . ASP A 1 93 ? 35.264 -16.941 17.950 1.00 32.69 93 ASP A C 1
ATOM 729 O O . ASP A 1 93 ? 34.474 -17.375 18.781 1.00 32.69 93 ASP A O 1
ATOM 733 N N . ASN A 1 94 ? 36.278 -17.658 17.464 1.00 39.31 94 ASN A N 1
ATOM 734 C CA . ASN A 1 94 ? 37.390 -18.276 18.195 1.00 39.31 94 ASN A CA 1
ATOM 735 C C . ASN A 1 94 ? 37.150 -19.118 19.476 1.00 39.31 94 ASN A C 1
ATOM 737 O O . ASN A 1 94 ? 36.768 -18.621 20.526 1.00 39.31 94 ASN A O 1
ATOM 741 N N . GLU A 1 95 ? 37.649 -20.360 19.371 1.00 33.12 95 GLU A N 1
ATOM 742 C CA . GLU A 1 95 ? 38.521 -21.055 20.342 1.00 33.12 95 GLU A CA 1
ATOM 743 C C . GLU A 1 95 ? 37.940 -22.172 21.251 1.00 33.12 95 GLU A C 1
ATOM 745 O O . GLU A 1 95 ? 37.369 -21.956 22.311 1.00 33.12 95 GLU A O 1
ATOM 750 N N . ALA A 1 96 ? 38.239 -23.401 20.800 1.00 35.12 96 ALA A N 1
ATOM 751 C CA . ALA A 1 96 ? 38.803 -24.547 21.527 1.00 35.12 96 ALA A CA 1
ATOM 752 C C . ALA A 1 96 ? 37.965 -25.440 22.485 1.00 35.12 96 ALA A C 1
ATOM 754 O O . ALA A 1 96 ? 37.587 -25.076 23.591 1.00 35.12 96 ALA A O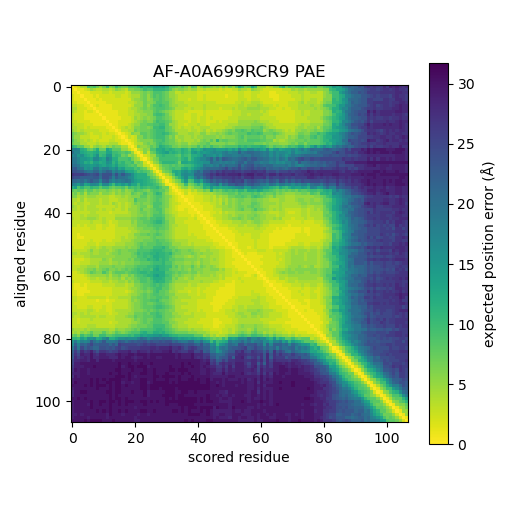 1
ATOM 755 N N . THR A 1 97 ? 37.982 -26.730 22.104 1.00 34.78 97 THR A N 1
ATOM 756 C CA . THR A 1 97 ? 38.247 -27.939 22.925 1.00 34.78 97 THR A CA 1
ATOM 757 C C . THR A 1 97 ? 37.073 -28.879 23.237 1.00 34.78 97 THR A C 1
ATOM 759 O O . THR A 1 97 ? 36.236 -28.606 24.088 1.00 34.78 97 THR A O 1
ATOM 762 N N . SER A 1 98 ? 37.150 -30.077 22.632 1.00 37.25 98 SER A N 1
ATOM 763 C CA . SER A 1 98 ? 37.116 -31.408 23.285 1.00 37.25 98 SER A CA 1
ATOM 764 C C . SER A 1 98 ? 36.119 -32.431 22.709 1.00 37.25 98 SER A C 1
ATOM 766 O O . SER A 1 98 ? 34.933 -32.407 23.014 1.00 37.25 98 SER A O 1
ATOM 768 N N . ASN A 1 99 ? 36.690 -33.353 21.919 1.00 37.38 99 ASN A N 1
ATOM 769 C CA . ASN A 1 99 ? 36.498 -34.815 21.831 1.00 37.38 99 ASN A CA 1
ATOM 770 C C . ASN A 1 99 ? 35.060 -35.390 21.783 1.00 37.38 99 ASN A C 1
ATOM 772 O O . ASN A 1 99 ? 34.264 -35.240 22.697 1.00 37.38 99 ASN A O 1
ATOM 776 N N . THR A 1 100 ? 34.699 -36.218 20.798 1.00 35.25 100 THR A N 1
ATOM 777 C CA . THR A 1 100 ? 35.193 -37.603 20.655 1.00 35.25 100 THR A CA 1
ATOM 778 C C . THR A 1 100 ? 34.845 -38.168 19.268 1.00 35.25 100 THR A C 1
ATOM 780 O O . THR A 1 100 ? 33.717 -38.056 18.796 1.00 35.25 100 THR A O 1
ATOM 783 N N . VAL A 1 101 ? 35.822 -38.799 18.613 1.00 35.97 101 VAL A N 1
ATOM 784 C CA . VAL A 1 101 ? 35.648 -39.546 17.356 1.00 35.97 101 VAL A CA 1
ATOM 785 C C . VAL A 1 101 ? 35.111 -40.939 17.692 1.00 35.97 101 VAL A C 1
ATOM 787 O O . VAL A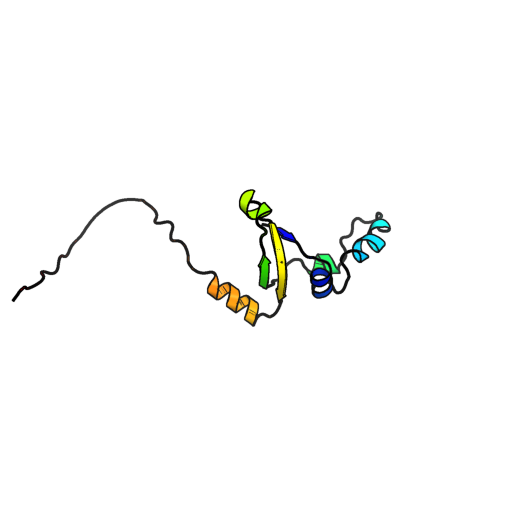 1 101 ? 35.787 -41.699 18.380 1.00 35.97 101 VAL A O 1
ATOM 790 N N . SER A 1 102 ? 33.917 -41.288 17.207 1.00 38.62 102 SER A N 1
ATOM 791 C CA . SER A 1 102 ? 33.455 -42.683 17.199 1.00 38.62 102 SER A CA 1
ATOM 792 C C . SER A 1 102 ? 33.994 -43.381 15.954 1.00 38.62 102 SER A C 1
ATOM 794 O O . SER A 1 102 ? 33.763 -42.934 14.831 1.00 38.62 102 SER A O 1
ATOM 796 N N . ALA A 1 103 ? 34.753 -44.452 16.177 1.00 39.66 103 ALA A N 1
ATOM 797 C CA . ALA A 1 103 ? 35.328 -45.302 15.147 1.00 39.66 103 ALA A CA 1
ATOM 798 C C . ALA A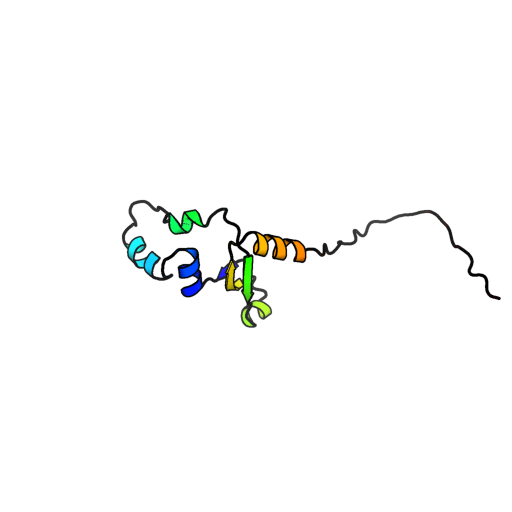 1 103 ? 34.236 -45.920 14.258 1.00 39.66 103 ALA A C 1
ATOM 800 O O . ALA A 1 103 ? 33.234 -46.431 14.756 1.00 39.66 103 ALA A O 1
ATOM 801 N N . ILE A 1 104 ? 34.452 -45.899 12.942 1.00 46.41 104 IL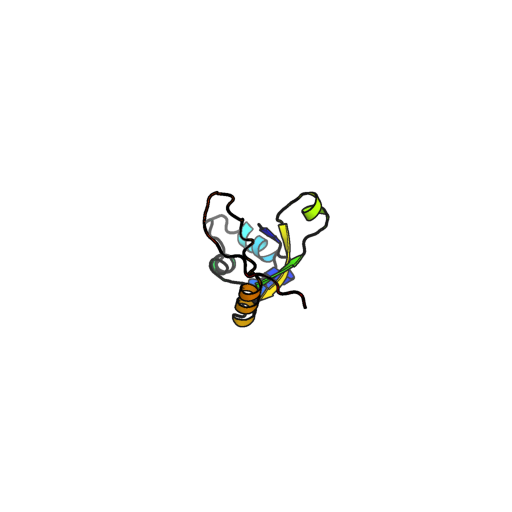E A N 1
ATOM 802 C CA . ILE A 1 104 ? 33.658 -46.675 11.990 1.00 46.41 104 ILE A CA 1
ATOM 803 C C . ILE A 1 104 ? 34.319 -48.053 11.891 1.00 46.41 104 ILE A C 1
ATOM 805 O O . ILE A 1 104 ? 35.454 -48.169 11.430 1.00 46.41 104 ILE A O 1
ATOM 809 N N . THR A 1 105 ? 33.617 -49.084 12.358 1.00 42.25 105 THR A N 1
ATOM 810 C CA . THR A 1 105 ? 33.946 -50.492 12.118 1.00 42.25 105 THR A CA 1
ATOM 811 C C . THR A 1 105 ? 33.690 -50.815 10.648 1.00 42.25 105 THR A C 1
ATOM 813 O O . THR A 1 105 ? 32.552 -50.711 10.190 1.00 42.25 105 THR A O 1
ATOM 816 N N . SER A 1 106 ? 34.725 -51.231 9.922 1.00 42.25 106 SER A N 1
ATOM 817 C CA . SER A 1 106 ? 34.580 -51.900 8.626 1.00 42.25 106 SER A CA 1
ATOM 818 C C . SER A 1 106 ? 34.662 -53.411 8.845 1.00 42.25 106 SER A C 1
ATOM 820 O O . SER A 1 106 ? 35.557 -53.870 9.554 1.00 42.25 106 SER A O 1
ATOM 822 N N . LEU A 1 107 ? 33.690 -54.135 8.281 1.00 41.50 107 LEU A N 1
ATOM 823 C CA . LEU A 1 107 ? 33.626 -55.601 8.192 1.00 41.50 107 LEU A CA 1
ATOM 824 C C . LEU A 1 107 ? 34.822 -56.189 7.433 1.00 41.50 107 LEU A C 1
ATOM 826 O O . LEU A 1 107 ? 35.267 -55.537 6.459 1.00 41.50 107 LEU A O 1
#

Mean predicted aligned error: 13.83 Å

Radius of gyration: 24.84 Å; Cα contacts (8 Å, |Δi|>4): 81; chains: 1; bounding box: 51×84×36 Å

Secondary structure (DSSP, 8-state):
-EEE--HHHHHHHHSS-TTHHHHHHTT-TTT-PPPHHHHTTTT---EEEEE--HHHHHTT--EEEEEEEE--HHHHHHHHHHT-----------------PPP----

InterPro domains:
  IPR012340 Nucleic acid-binding, OB-fold [G3DSA:2.40.50.140] (1-80)

Solvent-accessible surface area (backbone atoms only — not comparable to full-atom values): 7079 Å² total; per-residue (Å²): 124,50,77,47,72,49,50,69,55,35,25,74,74,57,75,40,53,65,68,54,59,57,72,58,52,78,73,48,79,85,73,81,71,76,55,64,65,63,57,66,53,62,94,64,74,68,36,72,47,67,46,70,53,71,68,34,60,76,66,70,44,63,54,30,40,55,78,48,72,43,71,52,65,69,60,37,52,53,55,59,68,66,66,67,74,81,77,73,74,75,76,86,76,86,86,89,89,84,89,82,88,80,81,82,85,78,134

Sequence (107 aa):
MSLSLFNNEVQAMVGRFAYQPCKKYAKSESDGSIPTEITNLIGNKYAFKVAIDDYNVKKLLPVFTVLRFSNNREIINSVLACATPIKTFCSHDNEATSNTVSAITSL